Protein AF-A0A967R788-F1 (afdb_monomer_lite)

Sequence (56 aa):
MSYRPEEHAVGWGCPVNSVLRWFDTVGMGDVGVVGGKNASLGEMISNLSTLGVTVP

Structure (mmCIF, N/CA/C/O backbone):
data_AF-A0A967R788-F1
#
_entry.id   AF-A0A967R788-F1
#
loop_
_atom_site.group_PDB
_atom_site.id
_atom_site.type_symbol
_atom_site.label_atom_id
_atom_site.label_alt_id
_atom_site.label_comp_id
_atom_site.label_asym_id
_atom_site.label_entity_id
_atom_site.label_seq_id
_atom_site.pdbx_PDB_ins_code
_atom_site.Cartn_x
_atom_site.Cartn_y
_atom_site.Cartn_z
_atom_site.occupancy
_atom_site.B_iso_or_equiv
_atom_site.auth_seq_id
_atom_site.auth_comp_id
_atom_site.auth_asym_id
_atom_site.auth_atom_id
_atom_site.pdbx_PDB_model_num
ATOM 1 N N . MET A 1 1 ? -8.012 35.368 -22.204 1.00 50.38 1 MET A N 1
ATOM 2 C CA . MET A 1 1 ? -6.868 34.443 -22.073 1.00 50.38 1 MET A CA 1
ATOM 3 C C . MET A 1 1 ? -7.238 33.416 -21.005 1.00 50.38 1 MET A C 1
ATOM 5 O O . MET A 1 1 ? -7.133 33.724 -19.827 1.00 50.38 1 MET A O 1
ATOM 9 N N . SER A 1 2 ? -7.837 32.286 -21.389 1.00 49.03 2 SER A N 1
ATOM 10 C CA . SER A 1 2 ? -8.317 31.262 -20.445 1.00 49.03 2 SER A CA 1
ATOM 11 C C . SER A 1 2 ? -7.218 30.213 -20.296 1.00 49.03 2 SER A C 1
ATOM 13 O O . SER A 1 2 ? -6.823 29.613 -21.290 1.00 49.03 2 SER A O 1
ATOM 15 N N . TYR A 1 3 ? -6.655 30.082 -19.095 1.00 61.22 3 TYR A N 1
ATOM 16 C CA . TYR A 1 3 ? -5.602 29.113 -18.807 1.00 61.22 3 TYR A CA 1
ATOM 17 C C . TYR A 1 3 ? -6.206 27.710 -18.785 1.00 61.22 3 TYR A C 1
ATOM 19 O O . TYR A 1 3 ? -7.045 27.408 -17.935 1.00 61.22 3 TYR A O 1
ATOM 27 N N . ARG A 1 4 ? -5.784 26.875 -19.732 1.00 61.16 4 ARG A N 1
ATOM 28 C CA . ARG A 1 4 ? -6.149 25.468 -19.812 1.00 61.16 4 ARG A CA 1
ATOM 29 C C . ARG A 1 4 ? -4.936 24.623 -19.418 1.00 61.16 4 ARG A C 1
ATOM 31 O O . ARG A 1 4 ? -3.929 24.629 -20.119 1.00 61.16 4 ARG A O 1
ATOM 38 N N . PRO A 1 5 ? -4.973 23.946 -18.263 1.00 56.25 5 PRO A N 1
ATOM 39 C CA . PRO A 1 5 ? -3.817 23.215 -17.742 1.00 56.25 5 PRO A CA 1
ATOM 40 C C . PRO A 1 5 ? -3.500 21.924 -18.520 1.00 56.25 5 PRO A C 1
ATOM 42 O O . PRO A 1 5 ? -2.417 21.366 -18.359 1.00 56.25 5 PRO A O 1
ATOM 45 N N . GLU A 1 6 ? -4.411 21.453 -19.373 1.00 59.69 6 GLU A N 1
ATOM 46 C CA . GLU A 1 6 ? -4.299 20.181 -20.103 1.00 59.69 6 GLU A CA 1
ATOM 47 C C . GLU A 1 6 ? -3.304 20.201 -21.278 1.00 59.69 6 GLU A C 1
ATOM 49 O O . GLU A 1 6 ? -2.786 19.156 -21.665 1.00 59.69 6 GLU A O 1
ATOM 54 N N . GLU A 1 7 ? -2.966 21.379 -21.808 1.00 56.97 7 GLU A N 1
ATOM 55 C CA . GLU A 1 7 ? -2.102 21.534 -22.990 1.00 56.97 7 GLU A CA 1
ATOM 56 C C . GLU A 1 7 ? -0.618 21.814 -22.682 1.00 56.97 7 GLU A C 1
ATOM 58 O O . GLU A 1 7 ? 0.219 21.769 -23.582 1.00 56.97 7 GLU A O 1
ATOM 63 N N . HIS A 1 8 ? -0.246 22.035 -21.414 1.00 53.53 8 HIS A N 1
ATOM 64 C CA . HIS A 1 8 ? 1.130 22.393 -21.021 1.00 53.53 8 HIS A CA 1
ATOM 65 C C . HIS A 1 8 ? 1.937 21.271 -20.344 1.00 53.53 8 HIS A C 1
ATOM 67 O O . HIS A 1 8 ? 3.125 21.450 -20.070 1.00 53.53 8 HIS A O 1
ATOM 73 N N . ALA A 1 9 ? 1.348 20.094 -20.120 1.00 53.47 9 ALA A N 1
ATOM 74 C CA . ALA A 1 9 ? 2.047 18.957 -19.511 1.00 53.47 9 ALA A CA 1
ATOM 75 C C . ALA A 1 9 ? 3.023 18.222 -20.462 1.00 53.47 9 ALA A C 1
ATOM 77 O O . ALA A 1 9 ? 3.722 17.313 -20.029 1.00 53.47 9 ALA A O 1
ATOM 78 N N . VAL A 1 10 ? 3.117 18.615 -21.739 1.00 53.81 10 VAL A N 1
ATOM 79 C CA . VAL A 1 10 ? 3.968 17.954 -22.755 1.00 53.81 10 VAL A CA 1
ATOM 80 C C . VAL A 1 10 ? 5.289 18.684 -23.063 1.00 53.81 10 VAL A C 1
ATOM 82 O O . VAL A 1 10 ? 6.007 18.295 -23.979 1.00 53.81 10 VAL A O 1
ATOM 85 N N . GLY A 1 11 ? 5.642 19.729 -22.301 1.00 51.66 11 GLY A N 1
ATOM 86 C CA . GLY A 1 11 ? 6.816 20.584 -22.566 1.00 51.66 11 GLY A CA 1
ATOM 87 C C . GLY A 1 11 ? 8.039 20.386 -21.660 1.00 51.66 11 GLY A C 1
ATOM 88 O O . GLY A 1 11 ? 9.095 20.948 -21.939 1.00 51.66 11 GLY A O 1
ATOM 89 N N . TRP A 1 12 ? 7.931 19.593 -20.594 1.00 52.34 12 TRP A N 1
ATOM 90 C CA . TRP A 1 12 ? 9.067 19.223 -19.749 1.00 52.34 12 TRP A CA 1
ATOM 91 C C . TRP A 1 12 ? 9.273 17.732 -19.944 1.00 52.34 12 TRP A C 1
ATOM 93 O O . TRP A 1 12 ? 8.432 16.938 -19.541 1.00 52.34 12 TRP A O 1
ATOM 103 N N . GLY A 1 13 ? 10.355 17.350 -20.618 1.00 52.34 13 GLY A N 1
ATOM 104 C CA . GLY A 1 13 ? 10.718 15.957 -20.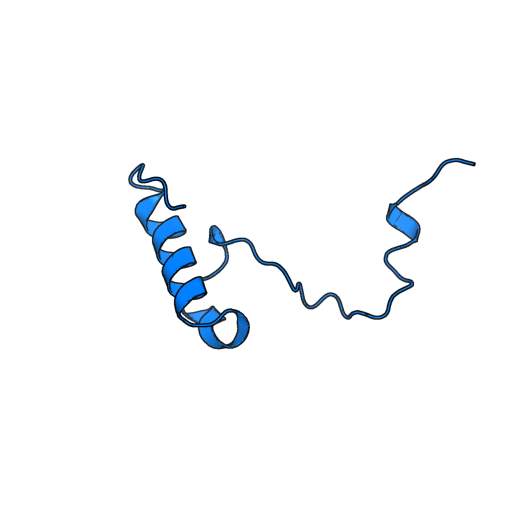863 1.00 52.34 13 GLY A CA 1
ATOM 105 C C . GLY A 1 13 ? 11.137 15.214 -19.593 1.00 52.34 13 GLY A C 1
ATOM 106 O O . GLY A 1 13 ? 12.218 14.637 -19.557 1.00 52.34 13 GLY A O 1
ATOM 107 N N . CYS A 1 14 ? 10.313 15.214 -18.547 1.00 44.84 14 CYS A N 1
ATOM 108 C CA . CYS A 1 14 ? 10.314 14.114 -17.607 1.00 44.84 14 CYS A CA 1
ATOM 109 C C . CYS A 1 14 ? 9.481 12.998 -18.254 1.00 44.84 14 CYS A C 1
ATOM 111 O O . CYS A 1 14 ? 8.277 13.181 -18.448 1.00 44.84 14 CYS A O 1
ATOM 113 N N . PRO A 1 15 ? 10.070 11.844 -18.632 1.00 54.47 15 PRO A N 1
ATOM 114 C CA . PRO A 1 15 ? 9.238 10.673 -18.856 1.00 54.47 15 PRO A CA 1
ATOM 115 C C . PRO A 1 15 ? 8.388 10.530 -17.596 1.00 54.47 15 PRO A C 1
ATOM 117 O O . PRO A 1 15 ? 8.932 10.582 -16.490 1.00 54.47 15 PRO A O 1
ATOM 120 N N . VAL A 1 16 ? 7.068 10.429 -17.749 1.00 57.59 16 VAL A N 1
ATOM 121 C CA . VAL A 1 16 ? 6.128 10.193 -16.644 1.00 57.59 16 VAL A CA 1
ATOM 122 C C . VAL A 1 16 ? 6.316 8.771 -16.114 1.00 57.59 16 VAL A C 1
ATOM 124 O O . VAL A 1 16 ? 5.417 7.944 -16.105 1.00 57.59 16 VAL A O 1
ATOM 127 N N . ASN A 1 17 ? 7.531 8.460 -15.682 1.00 58.41 17 ASN A N 1
ATOM 128 C CA . ASN A 1 17 ? 7.793 7.393 -14.755 1.00 58.41 17 ASN A CA 1
ATOM 129 C C . ASN A 1 17 ? 7.334 7.960 -13.414 1.00 58.41 17 ASN A C 1
ATOM 131 O O . ASN A 1 17 ? 8.079 8.689 -12.764 1.00 58.41 17 ASN A O 1
ATOM 135 N N . SER A 1 18 ? 6.050 7.760 -13.111 1.00 61.31 18 SER A N 1
ATOM 136 C CA . SER A 1 18 ? 5.322 8.336 -11.981 1.00 61.31 18 SER A CA 1
ATOM 137 C C . SER A 1 18 ? 6.182 8.343 -10.716 1.00 61.31 18 SER A C 1
ATOM 139 O O . SER A 1 18 ? 6.334 7.325 -10.047 1.00 61.31 18 SER A O 1
ATOM 141 N N . VAL A 1 19 ? 6.768 9.502 -10.401 1.00 68.81 19 VAL A N 1
ATOM 142 C CA . VAL A 1 19 ? 7.688 9.687 -9.260 1.00 68.81 19 VAL A CA 1
ATOM 143 C C . VAL A 1 19 ? 6.941 9.617 -7.919 1.00 68.81 19 VAL A C 1
ATOM 145 O O . VAL A 1 19 ? 7.547 9.637 -6.853 1.00 68.81 19 VAL A O 1
ATOM 148 N N . LEU A 1 20 ? 5.611 9.540 -7.982 1.00 71.44 20 LEU A N 1
ATOM 149 C CA . LEU A 1 20 ? 4.693 9.412 -6.866 1.00 71.44 20 LEU A CA 1
ATOM 150 C C . LEU A 1 20 ? 3.778 8.216 -7.120 1.00 71.44 20 LEU A C 1
ATOM 152 O O . LEU A 1 20 ? 3.229 8.066 -8.215 1.00 71.44 20 LEU A O 1
ATOM 156 N N . ARG A 1 21 ? 3.607 7.384 -6.093 1.00 77.62 21 ARG A N 1
ATOM 157 C CA . ARG A 1 21 ? 2.656 6.272 -6.074 1.00 77.62 21 ARG A CA 1
ATOM 158 C C . ARG A 1 21 ? 1.840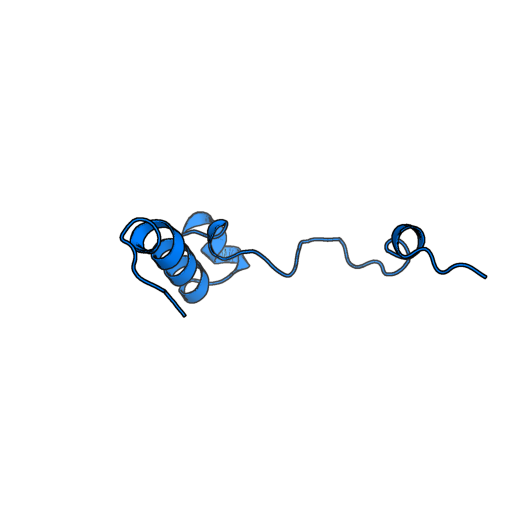 6.298 -4.794 1.00 77.62 21 ARG A C 1
ATOM 160 O O . ARG A 1 21 ? 2.338 6.712 -3.750 1.00 77.62 21 ARG A O 1
ATOM 167 N N . TRP A 1 22 ? 0.602 5.831 -4.894 1.00 82.00 22 TRP A N 1
ATOM 168 C CA . TRP A 1 22 ? -0.279 5.663 -3.748 1.00 82.00 22 TRP A CA 1
ATOM 169 C C . TRP A 1 22 ? 0.105 4.413 -2.967 1.00 82.00 22 TRP A C 1
ATOM 171 O O . TRP A 1 22 ? 0.399 3.381 -3.569 1.00 82.00 22 TRP A O 1
ATOM 181 N N . PHE A 1 23 ? 0.110 4.490 -1.638 1.00 81.56 23 PHE A N 1
ATOM 182 C CA . PHE A 1 23 ? 0.567 3.376 -0.808 1.00 81.56 23 PHE A CA 1
ATOM 183 C C . PHE A 1 23 ? -0.294 2.113 -0.947 1.00 81.56 23 PHE A C 1
ATOM 185 O O . PHE A 1 23 ? 0.256 1.023 -0.858 1.00 81.56 23 PHE A O 1
ATOM 192 N N . ASP A 1 24 ? -1.591 2.228 -1.245 1.00 78.56 24 ASP A N 1
ATOM 193 C CA . ASP A 1 24 ? -2.469 1.076 -1.521 1.00 78.56 24 ASP A CA 1
ATOM 194 C C . ASP A 1 24 ? -2.099 0.323 -2.814 1.00 78.56 24 ASP A C 1
ATOM 196 O O . ASP A 1 24 ? -2.489 -0.825 -3.010 1.00 78.56 24 ASP A O 1
ATOM 200 N N . THR A 1 25 ? -1.302 0.951 -3.683 1.00 79.06 25 THR A N 1
ATOM 201 C CA . THR A 1 25 ? -0.842 0.379 -4.959 1.00 79.06 25 THR A CA 1
ATOM 202 C C . THR A 1 25 ? 0.599 -0.133 -4.911 1.00 79.06 25 THR A C 1
ATOM 204 O O . THR A 1 25 ? 1.151 -0.517 -5.943 1.00 79.06 25 THR A O 1
ATOM 207 N N . VAL A 1 26 ? 1.239 -0.094 -3.738 1.00 82.94 26 VAL A N 1
ATOM 208 C CA . VAL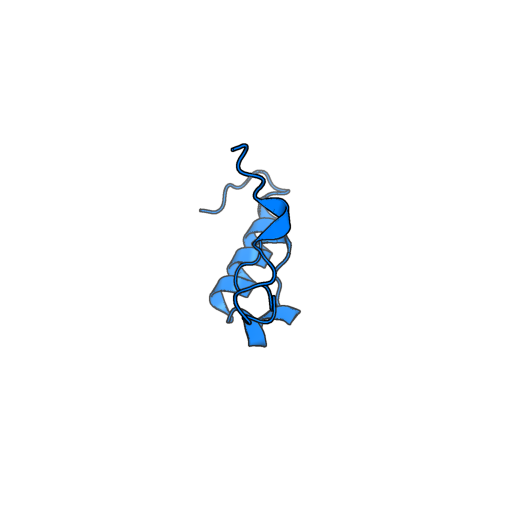 A 1 26 ? 2.649 -0.444 -3.541 1.00 82.94 26 VAL A CA 1
ATOM 209 C C . VAL A 1 26 ? 2.742 -1.660 -2.625 1.00 82.94 26 VAL A C 1
ATOM 211 O O . VAL A 1 26 ? 2.187 -1.662 -1.532 1.00 82.94 26 VAL A O 1
ATOM 214 N N . GLY A 1 27 ? 3.493 -2.674 -3.052 1.00 79.19 27 GLY A N 1
ATOM 215 C CA . GLY A 1 27 ? 3.712 -3.891 -2.266 1.00 79.19 27 GLY A CA 1
ATOM 216 C C . GLY A 1 27 ? 5.135 -4.424 -2.383 1.00 79.19 27 GLY A C 1
ATOM 217 O O . GLY A 1 27 ? 6.044 -3.752 -2.879 1.00 79.19 27 GLY A O 1
ATOM 218 N N . MET A 1 28 ? 5.354 -5.668 -1.953 1.00 80.31 28 MET A N 1
ATOM 219 C CA . MET A 1 28 ? 6.691 -6.289 -1.985 1.00 80.31 28 MET A CA 1
ATOM 220 C C . MET A 1 28 ? 7.318 -6.370 -3.391 1.00 80.31 28 MET A C 1
ATOM 222 O O . MET A 1 28 ? 8.542 -6.371 -3.516 1.00 80.31 28 MET A O 1
ATOM 226 N N . GLY A 1 29 ? 6.504 -6.389 -4.452 1.00 81.38 29 GLY A N 1
ATOM 227 C CA . GLY A 1 29 ? 6.984 -6.362 -5.840 1.00 81.38 29 GLY A CA 1
ATOM 228 C C . GLY A 1 29 ? 7.654 -5.044 -6.246 1.00 81.38 29 GLY A C 1
ATOM 229 O O . GLY A 1 29 ? 8.432 -5.014 -7.195 1.00 81.38 29 GLY A O 1
ATOM 230 N N . ASP A 1 30 ? 7.413 -3.966 -5.499 1.00 82.31 30 ASP A N 1
ATOM 231 C CA . ASP A 1 30 ? 7.870 -2.615 -5.827 1.00 82.31 30 ASP A CA 1
ATOM 232 C C . ASP A 1 30 ? 9.068 -2.151 -5.002 1.00 82.31 30 ASP A C 1
ATOM 234 O O . ASP A 1 30 ? 9.505 -1.005 -5.120 1.00 82.31 30 ASP A O 1
ATOM 238 N N . VAL A 1 31 ? 9.650 -3.041 -4.194 1.00 84.81 31 VAL A N 1
ATOM 239 C CA . VAL A 1 31 ? 10.818 -2.745 -3.349 1.00 84.81 31 VAL A CA 1
ATOM 240 C C . VAL A 1 31 ? 11.978 -2.163 -4.162 1.00 84.81 31 VAL A C 1
ATOM 242 O O . VAL A 1 31 ? 12.664 -1.268 -3.677 1.00 84.81 31 VAL A O 1
ATOM 245 N N . GLY A 1 32 ? 12.173 -2.611 -5.406 1.00 84.12 32 GLY A N 1
ATOM 246 C CA . GLY A 1 32 ? 13.216 -2.084 -6.294 1.00 84.12 32 GLY A CA 1
ATOM 247 C C . GLY A 1 32 ? 13.013 -0.626 -6.726 1.00 84.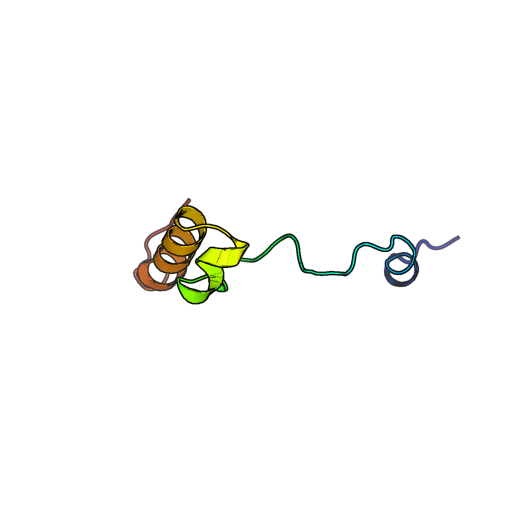12 32 GLY A C 1
ATOM 248 O O . GLY A 1 32 ? 13.965 0.006 -7.170 1.00 84.12 32 GLY A O 1
ATOM 249 N N . VAL A 1 33 ? 11.797 -0.086 -6.583 1.00 83.50 33 VAL A N 1
ATOM 250 C CA . VAL A 1 33 ? 11.423 1.274 -7.005 1.00 83.50 33 VAL A CA 1
ATOM 251 C C . VAL A 1 33 ? 11.176 2.186 -5.803 1.00 83.50 33 VAL A C 1
ATOM 253 O O . VAL A 1 33 ? 11.633 3.325 -5.797 1.00 83.50 33 VAL A O 1
ATOM 256 N N . VAL A 1 34 ? 10.475 1.698 -4.775 1.00 81.94 34 VAL A N 1
ATOM 257 C CA . VAL A 1 34 ? 10.086 2.495 -3.597 1.00 81.94 34 VAL A CA 1
ATOM 258 C C . VAL A 1 34 ? 10.940 2.220 -2.355 1.00 81.94 34 VAL A C 1
ATOM 260 O O . VAL A 1 34 ? 10.893 2.989 -1.396 1.00 81.94 34 VAL A O 1
ATOM 263 N N . GLY A 1 35 ? 11.720 1.137 -2.343 1.00 88.00 35 GLY A N 1
ATOM 264 C CA . GLY A 1 35 ? 12.456 0.660 -1.174 1.00 88.00 35 GLY A CA 1
ATOM 265 C C . GLY A 1 35 ? 11.602 -0.146 -0.185 1.00 88.00 35 GLY A C 1
ATOM 266 O O . GLY A 1 35 ? 10.375 -0.059 -0.147 1.00 88.00 35 GLY A O 1
ATOM 267 N N . GLY A 1 36 ? 12.271 -0.934 0.665 1.00 88.44 36 GLY A N 1
ATOM 268 C CA . GLY A 1 36 ? 11.612 -1.896 1.562 1.00 88.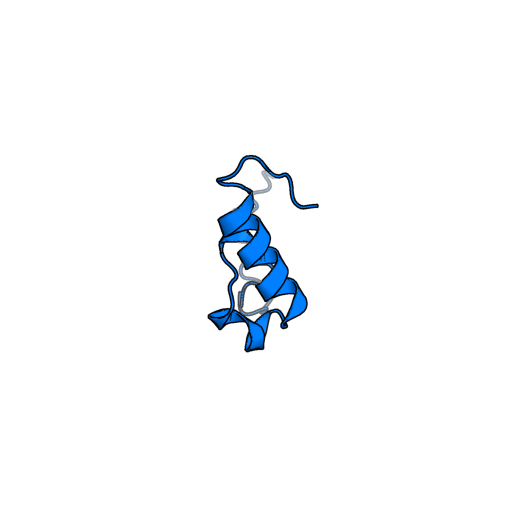44 36 GLY A CA 1
ATOM 269 C C . GLY A 1 36 ? 10.667 -1.275 2.596 1.00 88.44 36 GLY A C 1
ATOM 270 O O . GLY A 1 36 ? 9.630 -1.851 2.894 1.00 88.44 36 GLY A O 1
ATOM 271 N N . LYS A 1 37 ? 10.973 -0.076 3.106 1.00 88.81 37 LYS A N 1
ATOM 272 C CA . LYS A 1 37 ? 10.119 0.609 4.096 1.00 88.81 37 LYS A CA 1
ATOM 273 C C . LYS A 1 37 ? 8.771 1.021 3.505 1.00 88.81 37 LYS A C 1
ATOM 275 O O . LYS A 1 37 ? 7.744 0.810 4.138 1.00 88.81 37 LYS A O 1
ATOM 280 N N . ASN A 1 38 ? 8.785 1.566 2.290 1.00 88.31 38 ASN A N 1
ATOM 281 C CA . ASN A 1 38 ? 7.578 2.032 1.611 1.00 88.31 38 ASN A CA 1
ATOM 282 C C . ASN A 1 38 ? 6.731 0.857 1.111 1.00 88.31 38 ASN A C 1
ATOM 284 O O . ASN A 1 38 ? 5.510 0.921 1.181 1.00 88.31 38 ASN A O 1
ATOM 288 N N . ALA A 1 39 ? 7.375 -0.241 0.704 1.00 87.06 39 ALA A N 1
ATOM 289 C CA . ALA A 1 39 ? 6.692 -1.500 0.421 1.00 87.06 39 ALA A CA 1
ATOM 290 C C . ALA A 1 39 ? 6.002 -2.078 1.669 1.00 87.06 39 ALA A C 1
ATOM 292 O O . ALA A 1 39 ? 4.823 -2.402 1.614 1.00 87.06 39 ALA A O 1
ATOM 293 N N . SER A 1 40 ? 6.686 -2.145 2.819 1.00 87.31 40 SER A N 1
ATOM 294 C CA . SER A 1 40 ? 6.065 -2.591 4.077 1.00 87.31 40 SER A CA 1
ATOM 295 C C . SER A 1 40 ? 4.926 -1.680 4.544 1.00 87.31 40 SER A C 1
ATOM 297 O O . SER A 1 40 ? 3.965 -2.169 5.132 1.00 87.31 40 SER A O 1
ATOM 299 N N . LEU A 1 41 ? 5.023 -0.369 4.305 1.00 86.94 41 LEU A N 1
ATOM 300 C CA . LEU A 1 41 ? 3.961 0.584 4.635 1.00 86.94 41 LEU A CA 1
ATOM 301 C C . LEU A 1 41 ? 2.735 0.368 3.737 1.00 86.94 41 LEU A C 1
ATOM 303 O O . LEU A 1 41 ? 1.623 0.281 4.252 1.00 86.94 41 LEU A O 1
ATOM 307 N N . GLY A 1 42 ? 2.935 0.184 2.430 1.00 86.12 42 GLY A N 1
ATOM 308 C CA . GLY A 1 42 ? 1.855 -0.170 1.507 1.00 86.12 42 GLY A CA 1
ATOM 309 C C . GLY A 1 42 ? 1.144 -1.470 1.893 1.00 86.12 42 GLY A C 1
ATOM 310 O O . GLY A 1 42 ? -0.079 -1.498 1.990 1.00 86.12 42 GLY A O 1
ATOM 311 N N . GLU A 1 43 ? 1.898 -2.508 2.270 1.00 86.69 43 GLU A N 1
ATOM 312 C CA . GLU A 1 43 ? 1.336 -3.762 2.797 1.00 86.69 43 GLU A CA 1
ATOM 313 C C . GLU A 1 43 ? 0.540 -3.557 4.096 1.00 86.69 43 GLU A C 1
ATOM 315 O O . GLU A 1 43 ? -0.505 -4.181 4.291 1.00 86.69 43 GLU A O 1
ATOM 320 N N . MET A 1 44 ? 1.003 -2.684 4.997 1.00 88.25 44 MET A N 1
ATOM 321 C CA . MET A 1 44 ? 0.251 -2.337 6.205 1.00 88.25 44 MET A CA 1
ATOM 322 C C . MET A 1 44 ? -1.046 -1.613 5.860 1.00 88.25 44 MET A C 1
ATOM 324 O O . MET A 1 44 ? -2.083 -1.970 6.404 1.00 88.25 44 MET A O 1
ATOM 328 N N . ILE A 1 45 ? -1.026 -0.640 4.947 1.00 84.56 45 ILE A N 1
ATOM 329 C CA . ILE A 1 45 ? -2.244 0.058 4.524 1.00 84.56 45 ILE A CA 1
ATOM 330 C C . ILE A 1 45 ? -3.220 -0.931 3.890 1.00 84.56 45 ILE A C 1
ATOM 332 O O . ILE A 1 45 ? -4.366 -0.990 4.322 1.00 84.56 45 ILE A O 1
ATOM 336 N N . SER A 1 46 ? -2.785 -1.769 2.954 1.00 80.56 46 SER A N 1
ATOM 337 C CA . SER A 1 46 ? -3.666 -2.723 2.271 1.00 80.56 46 SER A CA 1
ATOM 338 C C . SER A 1 46 ? -4.271 -3.772 3.212 1.00 80.56 46 SER A C 1
ATOM 340 O O . SER A 1 46 ? -5.456 -4.072 3.098 1.00 80.56 46 SER A O 1
ATOM 342 N N . ASN A 1 47 ? -3.501 -4.292 4.175 1.00 83.19 47 ASN A N 1
ATOM 343 C CA . ASN A 1 47 ? -3.963 -5.359 5.074 1.00 83.19 47 ASN A CA 1
ATOM 344 C C . ASN A 1 47 ? -4.640 -4.853 6.362 1.00 83.19 47 ASN A C 1
ATOM 346 O O . ASN A 1 47 ? -5.483 -5.545 6.933 1.00 83.19 47 ASN A O 1
ATOM 350 N N . LEU A 1 48 ? -4.258 -3.675 6.866 1.00 83.06 48 LEU A N 1
ATOM 351 C CA . LEU A 1 48 ? -4.750 -3.138 8.141 1.00 83.06 48 LEU A CA 1
ATOM 352 C C . LEU A 1 48 ? -5.877 -2.114 7.954 1.00 83.06 48 LEU A C 1
ATOM 354 O O . LEU A 1 48 ? -6.737 -2.018 8.832 1.00 83.06 48 LEU A O 1
ATOM 358 N N . SER A 1 49 ? -5.954 -1.416 6.812 1.00 75.50 49 SER A N 1
ATOM 359 C CA . SER A 1 49 ? -7.104 -0.542 6.517 1.00 75.50 49 SER A CA 1
ATOM 360 C C . SER A 1 49 ? -8.412 -1.335 6.457 1.00 75.50 49 SER A C 1
ATOM 362 O O . SER A 1 49 ? -9.43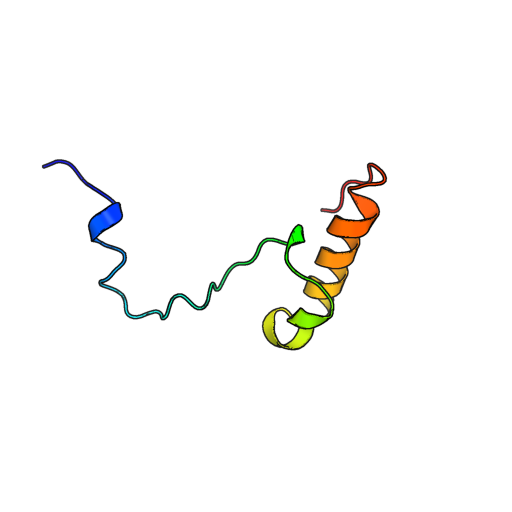0 -0.888 6.984 1.00 75.50 49 SER A O 1
ATOM 364 N N . THR A 1 50 ? -8.374 -2.564 5.930 1.00 75.19 50 THR A N 1
ATOM 365 C CA . THR A 1 50 ? -9.515 -3.494 5.925 1.00 75.19 50 THR A CA 1
ATOM 366 C C . THR A 1 50 ? -9.932 -3.944 7.323 1.00 75.19 50 THR A C 1
ATOM 368 O O . THR A 1 50 ? -11.065 -4.375 7.516 1.00 75.19 50 THR A O 1
ATOM 371 N N . LEU A 1 51 ? -9.038 -3.827 8.306 1.00 81.88 51 LEU A N 1
ATOM 372 C CA . LEU A 1 51 ? -9.294 -4.137 9.714 1.00 81.88 51 LEU A CA 1
ATOM 373 C C . LEU A 1 51 ? -9.660 -2.887 10.534 1.00 81.88 51 LEU A C 1
ATOM 375 O O . LEU A 1 51 ? -9.776 -2.969 11.755 1.00 81.88 51 LEU A O 1
ATOM 379 N N . GLY A 1 52 ? -9.853 -1.735 9.879 1.00 81.50 52 GLY A N 1
ATOM 380 C CA . GLY A 1 52 ? -10.217 -0.472 10.526 1.00 81.50 52 GLY A CA 1
ATOM 381 C C . GLY A 1 52 ? -9.064 0.208 11.268 1.00 81.50 52 GLY A C 1
ATOM 382 O O . GLY A 1 52 ? -9.304 1.089 12.092 1.00 81.50 52 GLY A O 1
ATOM 383 N N . VAL A 1 53 ? -7.820 -0.193 11.003 1.00 79.06 53 VAL A N 1
ATOM 384 C CA . VAL A 1 53 ? -6.631 0.400 11.620 1.00 79.06 53 VAL A CA 1
ATOM 385 C C . VAL A 1 53 ? -6.087 1.501 10.712 1.00 79.06 53 VAL A C 1
ATOM 387 O O . VAL A 1 53 ? -5.707 1.252 9.568 1.00 79.06 53 VAL A O 1
ATOM 390 N N . THR A 1 54 ? -6.022 2.724 11.237 1.00 75.88 54 THR A N 1
ATOM 391 C CA . THR A 1 54 ? -5.445 3.872 10.529 1.00 75.88 54 THR A CA 1
ATOM 392 C C . THR A 1 54 ? -3.921 3.827 10.602 1.00 75.88 54 THR A C 1
ATOM 394 O O . THR A 1 54 ? -3.345 3.895 11.689 1.00 75.88 54 THR A O 1
ATOM 397 N N . VAL A 1 55 ? -3.273 3.739 9.442 1.00 69.56 55 VAL A N 1
ATOM 398 C CA . VAL A 1 55 ? -1.812 3.808 9.296 1.00 69.56 55 VAL A CA 1
ATOM 399 C C . VAL A 1 55 ? -1.430 5.242 8.878 1.00 69.56 55 VAL A C 1
ATOM 401 O O . VAL A 1 55 ? -2.097 5.778 7.991 1.00 69.56 55 VAL A O 1
ATOM 404 N N . PRO A 1 56 ? -0.440 5.879 9.536 1.00 66.00 56 PRO A N 1
ATOM 405 C CA . PRO A 1 56 ? -0.045 7.271 9.293 1.00 66.00 56 PRO A CA 1
ATOM 406 C C . PRO A 1 56 ? 0.804 7.480 8.034 1.00 66.00 56 PRO A C 1
ATOM 408 O O . PRO A 1 56 ? 1.498 6.527 7.609 1.00 66.00 56 PRO A O 1
#

pLDDT: mean 72.86, std 13.43, range [44.84, 88.81]

Secondary structure (DSSP, 8-state):
----GGGSTTSS------S---GGG--GGGHHHH-HHHHHHHHHHHHHGGGTPPP-

Radius of gyration: 16.45 Å; chains: 1; bounding box: 23×41×35 Å

Foldseek 3Di:
DDDDPPPPPPPDPPPPPPLDDDLCPAAPVCCVPPNDVSRVLSVCCNPCVVVVDDDD